Protein AF-A0A968HTE5-F1 (afdb_monomer_lite)

Radius of gyration: 15.27 Å; chains: 1; bounding box: 32×42×32 Å

Sequence (85 aa):
MPARPAFATAQLVVTEIFANPRGNEIPGEFIEIYNPNPTPVNLKGLEVLLVNGAGNAVYTTIDLSPGGTLDPMGYLVIGPPNLAV

Structure (mmCIF, N/CA/C/O backbone):
data_AF-A0A968HTE5-F1
#
_entry.id   AF-A0A968HTE5-F1
#
loop_
_atom_site.group_PDB
_atom_site.id
_atom_site.type_symbol
_atom_site.label_atom_id
_atom_site.label_alt_id
_atom_site.label_comp_id
_atom_site.label_asym_id
_atom_site.label_entity_id
_atom_site.label_seq_id
_atom_site.pdbx_PDB_ins_code
_atom_site.Cartn_x
_atom_site.Cartn_y
_atom_site.Cartn_z
_atom_site.occupancy
_atom_site.B_iso_or_equiv
_atom_site.auth_seq_id
_atom_site.auth_comp_id
_atom_site.auth_asym_id
_atom_site.auth_atom_id
_atom_site.pdbx_PDB_model_num
ATOM 1 N N . MET A 1 1 ? -21.895 -27.281 3.439 1.00 54.47 1 MET A N 1
ATOM 2 C CA . MET A 1 1 ? -20.491 -26.846 3.266 1.00 54.47 1 MET A CA 1
ATOM 3 C C . MET A 1 1 ? -19.973 -26.435 4.639 1.00 54.47 1 MET A C 1
ATOM 5 O O . MET A 1 1 ? -20.664 -25.635 5.262 1.00 54.47 1 MET A O 1
ATOM 9 N N . PRO A 1 2 ? -18.860 -26.973 5.163 1.00 52.25 2 PRO A N 1
ATOM 10 C CA . PRO A 1 2 ? -18.273 -26.427 6.385 1.00 52.25 2 PRO A CA 1
ATOM 11 C C . PRO A 1 2 ? -17.742 -25.014 6.098 1.00 52.25 2 PRO A C 1
ATOM 13 O O . PRO A 1 2 ? -17.180 -24.766 5.030 1.00 52.25 2 PRO A O 1
ATOM 16 N N . ALA A 1 3 ? -17.971 -24.078 7.019 1.00 57.88 3 ALA A N 1
ATOM 17 C CA . ALA A 1 3 ? -17.482 -22.711 6.894 1.00 57.88 3 ALA A CA 1
ATOM 18 C C . ALA A 1 3 ? -15.946 -22.707 6.867 1.00 57.88 3 ALA A C 1
ATOM 20 O O . ALA A 1 3 ? -15.300 -23.354 7.694 1.00 57.88 3 ALA A O 1
ATOM 21 N N . ARG A 1 4 ? -15.362 -21.987 5.903 1.00 52.28 4 ARG A N 1
ATOM 22 C CA . ARG A 1 4 ? -13.914 -21.763 5.842 1.00 52.28 4 ARG A CA 1
ATOM 23 C C . ARG A 1 4 ? -13.494 -21.024 7.120 1.00 52.28 4 ARG A C 1
ATOM 25 O O . ARG A 1 4 ? -14.178 -20.060 7.464 1.00 52.28 4 ARG A O 1
ATOM 32 N N . PRO A 1 5 ? -12.399 -21.407 7.800 1.00 48.78 5 PRO A N 1
ATOM 33 C CA . PRO A 1 5 ? -11.887 -20.635 8.924 1.00 48.78 5 PRO A CA 1
ATOM 34 C C . PRO A 1 5 ? -11.647 -19.200 8.454 1.00 48.78 5 PRO A C 1
ATOM 36 O O . PRO A 1 5 ? -10.822 -18.955 7.571 1.00 48.78 5 PRO A O 1
ATOM 39 N N . ALA A 1 6 ? -12.423 -18.258 8.981 1.00 49.53 6 ALA A N 1
ATOM 40 C CA . ALA A 1 6 ? -12.189 -16.848 8.754 1.00 49.53 6 ALA A CA 1
ATOM 41 C C . ALA A 1 6 ? -11.068 -16.441 9.705 1.00 49.53 6 ALA A C 1
ATOM 43 O O . ALA A 1 6 ? -11.307 -16.087 10.856 1.00 49.53 6 ALA A O 1
ATOM 44 N N . PHE A 1 7 ? -9.829 -16.473 9.222 1.00 49.44 7 PHE A N 1
ATOM 45 C CA . PHE A 1 7 ? -8.931 -15.418 9.658 1.00 49.44 7 PHE A CA 1
ATOM 46 C C . PHE A 1 7 ? -9.628 -14.134 9.216 1.00 49.44 7 PHE A C 1
ATOM 48 O O . PHE A 1 7 ? -9.807 -13.920 8.017 1.00 49.44 7 PHE A O 1
ATOM 55 N N . ALA A 1 8 ? -10.106 -13.323 10.158 1.00 53.06 8 ALA A N 1
ATOM 56 C CA . ALA A 1 8 ? -10.432 -11.939 9.863 1.00 53.06 8 ALA A CA 1
ATOM 57 C C . ALA A 1 8 ? -9.094 -11.245 9.572 1.00 53.06 8 ALA A C 1
ATOM 59 O O . ALA A 1 8 ? -8.544 -10.541 10.410 1.00 53.06 8 ALA A O 1
ATOM 60 N N . THR A 1 9 ? -8.490 -11.563 8.425 1.00 58.25 9 THR A N 1
ATOM 61 C CA . THR A 1 9 ? -7.367 -10.814 7.887 1.00 58.25 9 THR A CA 1
ATOM 62 C C . THR A 1 9 ? -7.927 -9.424 7.707 1.00 58.25 9 THR A C 1
ATOM 64 O O . THR A 1 9 ? -8.844 -9.259 6.900 1.00 58.25 9 THR A O 1
ATOM 67 N N . ALA A 1 10 ? -7.478 -8.473 8.522 1.00 67.38 10 ALA A N 1
ATOM 68 C CA . ALA A 1 10 ? -7.903 -7.098 8.373 1.00 67.38 10 ALA A CA 1
ATOM 69 C C . ALA A 1 10 ? -7.686 -6.720 6.907 1.00 67.38 10 ALA A C 1
ATOM 71 O O . ALA A 1 10 ? -6.571 -6.806 6.389 1.00 67.38 10 ALA A O 1
ATOM 72 N N . GLN A 1 11 ? -8.790 -6.494 6.202 1.00 85.50 11 GLN A N 1
ATOM 73 C CA . GLN A 1 11 ? -8.761 -6.391 4.757 1.00 85.50 11 GLN A CA 1
ATOM 74 C C . GLN A 1 11 ? -8.116 -5.055 4.430 1.00 85.50 11 GLN A C 1
ATOM 76 O O . GLN A 1 11 ? -8.629 -4.030 4.858 1.00 85.50 11 GLN A O 1
ATOM 81 N N . LEU A 1 12 ? -7.003 -5.063 3.708 1.00 93.19 12 LEU A N 1
ATOM 82 C CA . LEU A 1 12 ? -6.456 -3.868 3.081 1.00 93.19 12 LEU A CA 1
ATOM 83 C C . LEU A 1 12 ? -6.828 -3.899 1.603 1.00 93.19 12 LEU A C 1
ATOM 85 O O . LEU A 1 12 ? -6.893 -4.970 0.993 1.00 93.19 12 LEU A O 1
ATOM 89 N N . VAL A 1 13 ? -7.109 -2.731 1.039 1.00 95.94 13 VAL A N 1
ATOM 90 C CA . VAL A 1 13 ? -7.531 -2.582 -0.354 1.00 95.94 13 VAL A CA 1
ATOM 91 C C . VAL A 1 13 ? -6.520 -1.705 -1.060 1.00 95.94 13 VAL A C 1
ATOM 93 O O . VAL A 1 13 ? -6.264 -0.599 -0.608 1.00 95.94 13 VAL A O 1
ATOM 96 N N . VAL A 1 14 ? -5.963 -2.176 -2.171 1.00 96.06 14 VAL A N 1
ATOM 97 C CA . VAL A 1 14 ? -5.227 -1.292 -3.081 1.00 96.06 14 VAL A CA 1
ATOM 98 C C . VAL A 1 14 ? -6.263 -0.487 -3.856 1.00 96.06 14 VAL A C 1
ATOM 100 O O . VAL A 1 14 ? -7.054 -1.073 -4.598 1.00 96.06 14 VAL A O 1
ATOM 103 N N . THR A 1 15 ? -6.306 0.821 -3.637 1.00 96.81 15 THR A N 1
ATOM 104 C CA . THR A 1 15 ? -7.279 1.725 -4.270 1.00 96.81 15 THR A CA 1
ATOM 105 C C . THR A 1 15 ? -6.747 2.288 -5.575 1.00 96.81 15 THR A C 1
ATOM 107 O O . THR A 1 15 ? -7.492 2.346 -6.552 1.00 96.81 15 THR A O 1
ATOM 110 N N . GLU A 1 16 ? -5.455 2.614 -5.628 1.00 95.00 16 GLU A N 1
ATOM 111 C CA . GLU A 1 16 ? -4.818 3.191 -6.809 1.00 95.00 16 GLU A CA 1
ATOM 112 C C . GLU A 1 16 ? -3.425 2.607 -7.055 1.00 95.00 16 GLU A C 1
ATOM 114 O O . GLU A 1 16 ? -2.664 2.305 -6.133 1.00 95.00 16 GLU A O 1
ATOM 119 N N . ILE A 1 17 ? -3.093 2.463 -8.338 1.00 92.81 17 ILE A N 1
ATOM 120 C CA . ILE A 1 17 ? -1.739 2.191 -8.816 1.00 92.81 17 ILE A CA 1
ATOM 121 C C . ILE A 1 17 ? -1.486 3.179 -9.944 1.00 92.81 17 ILE A C 1
ATOM 123 O O . ILE A 1 17 ? -2.100 3.081 -11.010 1.00 92.81 17 ILE A O 1
ATOM 127 N N . PHE A 1 18 ? -0.572 4.114 -9.723 1.00 90.56 18 PHE A N 1
ATOM 128 C CA . PHE A 1 18 ? -0.148 5.056 -10.744 1.00 90.56 18 PHE A CA 1
ATOM 129 C C . PHE A 1 18 ? 1.267 4.700 -11.187 1.00 90.56 18 PHE A C 1
ATOM 131 O O . PHE A 1 18 ? 2.259 5.150 -10.620 1.00 90.56 18 PHE A O 1
ATOM 138 N N . ALA A 1 19 ? 1.340 3.823 -12.185 1.00 86.69 19 ALA A N 1
ATOM 139 C CA . ALA A 1 19 ? 2.585 3.334 -12.761 1.00 86.69 19 ALA A CA 1
ATOM 140 C C . ALA A 1 19 ? 2.840 3.980 -14.128 1.00 86.69 19 ALA A C 1
ATOM 142 O O . ALA A 1 19 ? 1.900 4.186 -14.901 1.00 86.69 19 ALA A O 1
ATOM 143 N N . ASN A 1 20 ? 4.110 4.230 -14.449 1.00 79.81 20 ASN A N 1
ATOM 144 C CA . ASN A 1 20 ? 4.565 4.772 -15.728 1.00 79.81 20 ASN A CA 1
ATOM 145 C C . ASN A 1 20 ? 3.899 6.115 -16.126 1.00 79.81 20 ASN A C 1
ATOM 147 O O . ASN A 1 20 ? 3.244 6.209 -17.176 1.00 79.81 20 ASN A O 1
ATOM 151 N N . PRO A 1 21 ? 4.016 7.171 -15.296 1.00 75.56 21 PRO A N 1
ATOM 152 C CA . PRO A 1 21 ? 3.523 8.499 -15.635 1.00 75.56 21 PRO A CA 1
ATOM 153 C C . PRO A 1 21 ? 4.214 9.061 -16.881 1.00 75.56 21 PRO A C 1
ATOM 155 O O . PRO A 1 21 ? 5.422 8.938 -17.058 1.00 75.56 21 PRO A O 1
ATOM 158 N N . ARG A 1 22 ? 3.459 9.766 -17.734 1.00 73.12 22 ARG A N 1
ATOM 159 C CA . ARG A 1 22 ? 4.032 10.490 -18.883 1.00 73.12 22 ARG A CA 1
ATOM 160 C C . ARG A 1 22 ? 4.954 11.620 -18.397 1.00 73.12 22 ARG A C 1
ATOM 162 O O . ARG A 1 22 ? 4.467 12.557 -17.772 1.00 73.12 22 ARG A O 1
ATOM 169 N N . GLY A 1 23 ? 6.241 11.588 -18.749 1.00 68.12 23 GLY A N 1
ATOM 170 C CA . GLY A 1 23 ? 7.235 12.608 -18.367 1.00 68.12 23 GLY A CA 1
ATOM 171 C C . GLY A 1 23 ? 8.527 11.972 -17.847 1.00 68.12 23 GLY A C 1
ATOM 172 O O . GLY A 1 23 ? 8.759 10.807 -18.131 1.00 68.12 23 GLY A O 1
ATOM 173 N N . ASN A 1 24 ? 9.367 12.701 -17.093 1.00 59.03 24 ASN A N 1
ATOM 174 C CA . ASN A 1 24 ? 10.467 12.067 -16.345 1.00 59.03 24 ASN A CA 1
ATOM 175 C C . ASN A 1 24 ? 9.849 11.041 -15.381 1.00 59.03 24 ASN A C 1
ATOM 177 O O . ASN A 1 24 ? 9.119 11.430 -14.475 1.00 59.03 24 ASN A O 1
ATOM 181 N N . GLU A 1 25 ? 10.131 9.758 -15.585 1.00 61.03 25 GLU A N 1
ATOM 182 C CA . GLU A 1 25 ? 9.303 8.618 -15.155 1.00 61.03 25 GLU A CA 1
ATOM 183 C C . GLU A 1 25 ? 9.233 8.354 -13.632 1.00 61.03 25 GLU A C 1
ATOM 185 O O . GLU A 1 25 ? 8.611 7.389 -13.214 1.00 61.03 25 GLU A O 1
ATOM 190 N N . ILE A 1 26 ? 9.834 9.191 -12.774 1.00 60.28 26 ILE A N 1
ATOM 191 C CA . ILE A 1 26 ? 10.085 8.847 -11.357 1.00 60.28 26 ILE A CA 1
ATOM 192 C C . ILE A 1 26 ? 9.313 9.680 -10.311 1.00 60.28 26 ILE A C 1
ATOM 194 O O . ILE A 1 26 ? 8.860 9.080 -9.342 1.00 60.28 26 ILE A O 1
ATOM 198 N N . PRO A 1 27 ? 9.103 11.012 -10.410 1.00 66.94 27 PRO A N 1
ATOM 199 C CA . PRO A 1 27 ? 8.526 11.789 -9.300 1.00 66.94 27 PRO A CA 1
ATOM 200 C C . PRO A 1 27 ? 7.036 11.534 -9.034 1.00 66.94 27 PRO A C 1
ATOM 202 O O . PRO A 1 27 ? 6.488 12.118 -8.105 1.00 66.94 27 PRO A O 1
ATOM 205 N N . GLY A 1 28 ? 6.376 10.734 -9.873 1.00 73.12 28 GLY A N 1
ATOM 206 C CA . GLY A 1 28 ? 4.931 10.564 -9.841 1.00 73.12 28 GLY A CA 1
ATOM 207 C C . GLY A 1 28 ? 4.454 9.179 -9.442 1.00 73.12 28 GLY A C 1
ATOM 208 O O . GLY A 1 28 ? 3.286 9.077 -9.125 1.00 73.12 28 GLY A O 1
ATOM 209 N N . GLU A 1 29 ? 5.279 8.130 -9.465 1.00 88.38 29 GLU A N 1
ATOM 210 C CA . GLU A 1 29 ? 4.771 6.765 -9.263 1.00 88.38 29 GLU A CA 1
ATOM 211 C C . GLU A 1 29 ? 4.349 6.500 -7.817 1.00 88.38 29 GLU A C 1
ATOM 213 O O . GLU A 1 29 ? 5.104 6.785 -6.884 1.00 88.38 29 GLU A O 1
ATOM 218 N N . PHE A 1 30 ? 3.165 5.913 -7.627 1.00 91.88 30 PHE A N 1
ATOM 219 C CA . PHE A 1 30 ? 2.697 5.529 -6.298 1.00 91.88 30 PHE A CA 1
ATOM 220 C C . PHE A 1 30 ? 1.720 4.350 -6.302 1.00 91.88 30 PHE A C 1
ATOM 222 O O . PHE A 1 30 ? 1.112 3.998 -7.317 1.00 91.88 30 PHE A O 1
ATOM 229 N N . ILE A 1 31 ? 1.572 3.756 -5.119 1.00 95.12 31 ILE A N 1
ATOM 230 C CA . ILE A 1 31 ? 0.538 2.780 -4.772 1.00 95.12 31 ILE A CA 1
ATOM 231 C C . ILE A 1 31 ? -0.214 3.327 -3.560 1.00 95.12 31 ILE A C 1
ATOM 233 O O . ILE A 1 31 ? 0.413 3.704 -2.569 1.00 95.12 31 ILE A O 1
ATOM 237 N N . GLU A 1 32 ? -1.543 3.342 -3.623 1.00 96.06 32 GLU A N 1
ATOM 238 C CA . GLU A 1 32 ? -2.397 3.717 -2.496 1.00 96.06 32 GLU A CA 1
ATOM 239 C C . GLU A 1 32 ? -3.071 2.481 -1.891 1.00 96.06 32 GLU A C 1
ATOM 241 O O . GLU A 1 32 ? -3.622 1.632 -2.599 1.00 96.06 32 GLU A O 1
ATOM 246 N N . ILE A 1 33 ? -3.019 2.383 -0.562 1.00 97.56 33 ILE A N 1
ATOM 247 C CA . ILE A 1 33 ? -3.642 1.320 0.222 1.00 97.56 33 ILE A CA 1
ATOM 248 C C . ILE A 1 33 ? -4.619 1.933 1.218 1.00 97.56 33 ILE A C 1
ATOM 250 O O . ILE A 1 33 ? -4.250 2.772 2.0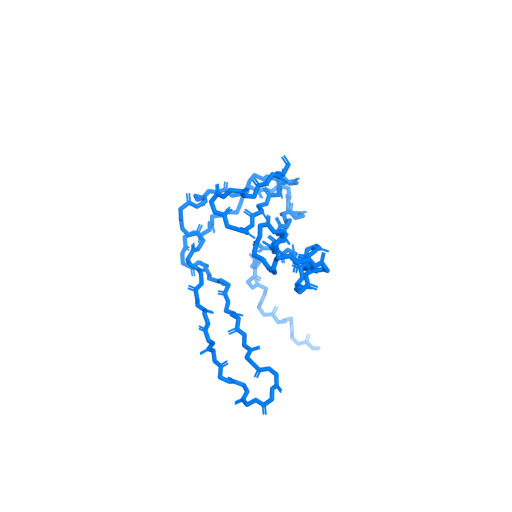34 1.00 97.56 33 ILE A O 1
ATOM 254 N N . TYR A 1 34 ? -5.849 1.443 1.206 1.00 97.12 34 TYR A N 1
ATOM 255 C CA . TYR A 1 34 ? -6.931 1.843 2.085 1.00 97.12 34 TYR A CA 1
ATOM 256 C C . TYR A 1 34 ? -7.249 0.767 3.126 1.00 97.12 34 TYR A C 1
ATOM 258 O O . TYR A 1 34 ? -7.286 -0.433 2.827 1.00 97.12 34 TYR A O 1
ATOM 266 N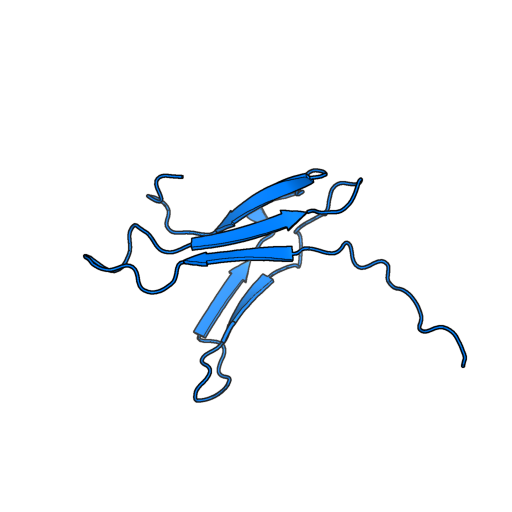 N . ASN A 1 35 ? -7.543 1.212 4.348 1.00 96.56 35 ASN A N 1
ATOM 267 C CA . ASN A 1 35 ? -8.119 0.397 5.408 1.00 96.56 35 ASN A CA 1
ATOM 268 C C . ASN A 1 35 ? -9.657 0.572 5.479 1.00 96.56 35 ASN A C 1
ATOM 270 O O . ASN A 1 35 ? -10.131 1.465 6.184 1.00 96.56 35 ASN A O 1
ATOM 274 N N . PRO A 1 36 ? -10.465 -0.304 4.847 1.00 95.50 36 PRO A N 1
ATOM 275 C CA . PRO A 1 36 ? -11.927 -0.308 4.972 1.00 95.50 36 PRO A CA 1
ATOM 276 C C . PRO A 1 36 ? -12.448 -0.828 6.319 1.00 95.50 36 PRO A C 1
ATOM 278 O O . PRO A 1 36 ? -13.661 -0.922 6.506 1.00 95.50 36 PRO A O 1
ATOM 281 N N . ASN A 1 37 ? -11.584 -1.238 7.250 1.00 93.50 37 ASN A N 1
ATOM 282 C CA . ASN A 1 37 ? -12.035 -1.803 8.516 1.00 93.50 37 ASN A CA 1
ATOM 283 C C . ASN A 1 37 ? -12.411 -0.682 9.503 1.00 93.50 37 ASN A C 1
ATOM 285 O O . ASN A 1 37 ? -11.789 0.381 9.507 1.00 93.50 37 ASN A O 1
ATOM 289 N N . PRO A 1 38 ? -13.370 -0.924 10.416 1.00 94.00 38 PRO A N 1
ATOM 290 C CA . PRO A 1 38 ? -13.682 0.004 11.505 1.00 94.00 38 PRO A CA 1
ATOM 291 C C . PRO A 1 38 ? -12.602 0.024 12.605 1.00 94.00 38 PRO A C 1
ATOM 293 O O . PRO A 1 38 ? -12.760 0.708 13.613 1.00 94.00 38 PRO A O 1
ATOM 296 N N . THR A 1 39 ? -11.519 -0.741 12.442 1.00 94.69 39 THR A N 1
ATOM 297 C CA . THR A 1 39 ? -10.417 -0.879 13.399 1.00 94.69 39 THR A CA 1
ATOM 298 C C . THR A 1 39 ? -9.069 -0.603 12.728 1.00 94.69 39 THR A C 1
ATOM 300 O O . THR A 1 39 ? -8.924 -0.886 11.534 1.00 94.69 39 THR A O 1
ATOM 303 N N . PRO A 1 40 ? -8.067 -0.105 13.477 1.00 94.94 40 PRO A N 1
ATOM 304 C CA . PRO A 1 40 ? -6.720 0.071 12.948 1.00 94.94 40 PRO A CA 1
ATOM 305 C C . PRO A 1 40 ? -6.087 -1.266 12.523 1.00 94.94 40 PRO A C 1
ATOM 307 O O . PRO A 1 40 ? -6.368 -2.309 13.120 1.00 94.94 40 PRO A O 1
ATOM 310 N N . VAL A 1 41 ? -5.206 -1.233 11.521 1.00 95.19 41 VAL A N 1
ATOM 311 C CA . VAL A 1 41 ? -4.471 -2.399 11.005 1.00 95.19 41 VAL A CA 1
ATOM 312 C C . VAL A 1 41 ? -2.979 -2.225 11.232 1.00 95.19 41 VAL A C 1
ATOM 314 O O . VAL A 1 41 ? -2.384 -1.258 10.770 1.00 95.19 41 VAL A O 1
ATOM 317 N N . ASN A 1 42 ? -2.358 -3.176 11.928 1.00 94.94 42 ASN A N 1
ATOM 318 C CA . ASN A 1 42 ? -0.909 -3.193 12.107 1.00 94.94 42 ASN A CA 1
ATOM 319 C C . ASN A 1 42 ? -0.224 -3.629 10.803 1.00 94.94 42 ASN A C 1
ATOM 321 O O . ASN A 1 42 ? -0.522 -4.704 10.283 1.00 94.94 42 ASN A O 1
ATOM 325 N N . LEU A 1 43 ? 0.700 -2.809 10.303 1.00 95.25 43 LEU A N 1
ATOM 326 C CA . LEU A 1 43 ? 1.427 -3.045 9.056 1.00 95.25 43 LEU A CA 1
ATOM 327 C C . LEU A 1 43 ? 2.700 -3.882 9.244 1.00 95.25 43 LEU A C 1
ATOM 329 O O . LEU A 1 43 ? 3.335 -4.278 8.269 1.00 95.25 43 LEU A O 1
ATOM 333 N N . LYS A 1 44 ? 3.093 -4.180 10.487 1.00 94.88 44 LYS A N 1
ATOM 334 C CA . LYS A 1 44 ? 4.287 -4.979 10.777 1.00 94.88 44 LYS A CA 1
ATOM 335 C C . LYS A 1 44 ? 4.170 -6.385 10.183 1.00 94.88 44 LYS A C 1
ATOM 337 O O . LYS A 1 44 ? 3.268 -7.142 10.536 1.00 94.88 44 LYS A O 1
ATOM 342 N N . GLY A 1 45 ? 5.154 -6.756 9.363 1.00 92.75 45 GLY A N 1
ATOM 343 C CA . GLY A 1 45 ? 5.199 -8.053 8.683 1.00 92.75 45 GLY A CA 1
ATOM 344 C C . GLY A 1 45 ? 4.336 -8.120 7.421 1.00 92.75 45 GLY A C 1
ATOM 345 O O . GLY A 1 45 ? 4.202 -9.202 6.854 1.00 92.75 45 GLY A O 1
ATOM 346 N N . LEU A 1 46 ? 3.749 -6.995 6.995 1.00 94.75 46 LEU A N 1
ATOM 347 C CA . LEU A 1 46 ? 3.126 -6.855 5.686 1.00 94.75 46 LEU A CA 1
ATOM 348 C C . LEU A 1 46 ? 4.120 -6.236 4.706 1.00 94.75 46 LEU A C 1
ATOM 350 O O . LEU A 1 46 ? 4.871 -5.323 5.050 1.00 94.75 46 LEU A O 1
ATOM 354 N N . GLU A 1 47 ? 4.077 -6.717 3.470 1.00 96.12 47 GLU A N 1
ATOM 355 C CA . GLU A 1 47 ? 4.944 -6.262 2.392 1.00 96.12 47 GLU A CA 1
ATOM 356 C C . GLU A 1 47 ? 4.129 -6.058 1.114 1.00 96.12 47 GLU A C 1
ATOM 358 O O . GLU A 1 47 ? 3.159 -6.777 0.857 1.00 96.12 47 GLU A O 1
ATOM 363 N N . VAL A 1 48 ? 4.558 -5.112 0.280 1.00 95.62 48 VAL A N 1
ATOM 364 C CA . VAL A 1 48 ? 4.111 -5.017 -1.115 1.00 95.62 48 VAL A CA 1
ATOM 365 C C . VAL A 1 48 ? 5.180 -5.635 -2.002 1.00 95.62 48 VAL A C 1
ATOM 367 O O . VAL A 1 48 ? 6.323 -5.181 -2.023 1.00 95.62 48 VAL A O 1
ATOM 370 N N . LEU A 1 49 ? 4.797 -6.671 -2.747 1.00 95.56 49 LEU A N 1
ATOM 371 C CA . LEU A 1 49 ? 5.658 -7.326 -3.724 1.00 95.56 49 LEU A CA 1
ATOM 372 C C . LEU A 1 49 ? 5.294 -6.837 -5.120 1.00 95.56 49 LEU A C 1
ATOM 374 O O . LEU A 1 49 ? 4.173 -7.043 -5.588 1.00 95.56 49 LEU A O 1
ATOM 378 N N . LEU A 1 50 ? 6.257 -6.231 -5.802 1.00 93.62 50 LEU A N 1
ATOM 379 C CA . LEU A 1 50 ? 6.117 -5.854 -7.195 1.00 93.62 50 LEU A CA 1
ATOM 380 C C . LEU A 1 50 ? 6.646 -7.004 -8.053 1.00 93.62 50 LEU A C 1
ATOM 382 O O . LEU A 1 50 ? 7.821 -7.379 -7.978 1.00 93.62 50 LEU A O 1
ATOM 386 N N . VAL A 1 51 ? 5.748 -7.593 -8.841 1.00 94.81 51 VAL A N 1
ATOM 387 C CA . VAL A 1 51 ? 5.994 -8.813 -9.615 1.00 94.81 51 VAL A CA 1
ATOM 388 C C . VAL A 1 51 ? 5.957 -8.495 -11.102 1.00 94.81 51 VAL A C 1
ATOM 390 O O . VAL A 1 51 ? 5.015 -7.882 -11.599 1.00 94.81 51 VAL A O 1
ATOM 393 N N . ASN A 1 52 ? 6.975 -8.936 -11.837 1.00 91.75 52 ASN A N 1
ATOM 394 C CA . ASN A 1 52 ? 7.021 -8.787 -13.283 1.00 91.75 52 ASN A CA 1
ATOM 395 C C . ASN A 1 52 ? 6.035 -9.766 -13.937 1.00 91.75 52 ASN A C 1
ATOM 397 O O . ASN A 1 52 ? 6.240 -10.978 -13.881 1.00 91.75 52 ASN A O 1
ATOM 401 N N . GLY A 1 53 ? 5.006 -9.246 -14.609 1.00 88.62 53 GLY A N 1
ATOM 402 C CA . GLY A 1 53 ? 3.965 -10.061 -15.245 1.00 88.62 53 GLY A CA 1
ATOM 403 C C . GLY A 1 53 ? 4.435 -10.962 -16.397 1.00 88.62 53 GLY A C 1
ATOM 404 O O . GLY A 1 53 ? 3.712 -11.880 -16.768 1.00 88.62 53 GLY A O 1
ATOM 405 N N . ALA A 1 54 ? 5.630 -10.747 -16.960 1.00 92.62 54 ALA A N 1
ATOM 406 C CA . ALA A 1 54 ? 6.172 -11.595 -18.026 1.00 92.62 54 ALA A CA 1
ATOM 407 C C . ALA A 1 54 ? 6.840 -12.880 -17.502 1.00 92.62 54 ALA A C 1
ATOM 409 O O . ALA A 1 54 ? 6.884 -13.880 -18.215 1.00 92.62 54 ALA A O 1
ATOM 410 N N . GLY A 1 55 ? 7.378 -12.857 -16.276 1.00 93.38 55 GLY A N 1
ATOM 411 C CA . GLY A 1 55 ? 8.168 -13.965 -15.718 1.00 93.38 55 GLY A CA 1
ATOM 412 C C . GLY A 1 55 ? 7.832 -14.347 -14.278 1.00 93.38 55 GLY A C 1
ATOM 413 O O . GLY A 1 55 ? 8.478 -15.231 -13.725 1.00 93.38 55 GLY A O 1
ATOM 414 N N . ASN A 1 56 ? 6.860 -13.676 -13.655 1.00 93.00 56 ASN A N 1
ATOM 415 C CA . ASN A 1 56 ? 6.465 -13.815 -12.250 1.00 93.00 56 ASN A CA 1
ATOM 416 C C . ASN A 1 56 ? 7.601 -13.615 -11.230 1.00 93.00 56 ASN A C 1
ATOM 418 O O . ASN A 1 56 ? 7.471 -13.992 -10.067 1.00 93.00 56 ASN A O 1
ATOM 422 N N . ALA A 1 57 ? 8.713 -13.008 -11.645 1.00 96.19 57 ALA A N 1
ATOM 423 C CA . ALA A 1 57 ? 9.803 -12.665 -10.746 1.00 96.19 57 ALA A CA 1
ATOM 424 C C . ALA A 1 57 ? 9.432 -11.422 -9.927 1.00 96.19 57 ALA A C 1
ATOM 426 O O . ALA A 1 57 ? 9.009 -10.408 -10.489 1.00 96.19 57 ALA A O 1
ATOM 427 N N . VAL A 1 58 ? 9.624 -11.490 -8.610 1.00 96.38 58 VAL A N 1
ATOM 428 C CA . VAL A 1 58 ? 9.588 -10.309 -7.739 1.00 96.38 58 VAL A CA 1
ATOM 429 C C . VAL A 1 58 ? 10.803 -9.448 -8.077 1.00 96.38 58 VAL A C 1
ATOM 431 O O . VAL A 1 58 ? 11.929 -9.942 -8.043 1.00 96.38 58 VAL A O 1
ATOM 434 N N . TYR A 1 59 ? 10.587 -8.180 -8.415 1.00 93.56 59 TYR A N 1
ATOM 435 C CA . TYR A 1 59 ? 11.674 -7.240 -8.708 1.00 93.56 59 TYR A CA 1
ATOM 436 C C . TYR A 1 59 ? 11.839 -6.168 -7.630 1.00 93.56 59 TYR A C 1
ATOM 438 O O . TYR A 1 59 ? 12.873 -5.506 -7.573 1.00 93.56 59 TYR A O 1
ATOM 446 N N . THR A 1 60 ? 10.848 -5.985 -6.757 1.00 93.81 60 THR A N 1
ATOM 447 C CA . THR A 1 60 ? 10.941 -5.093 -5.597 1.00 93.81 60 THR A CA 1
ATOM 448 C C . THR A 1 60 ? 10.025 -5.596 -4.486 1.00 93.81 60 THR A C 1
ATOM 450 O O . THR A 1 60 ? 8.897 -6.008 -4.752 1.00 93.81 60 THR A O 1
ATOM 453 N N . THR A 1 61 ? 10.513 -5.531 -3.249 1.00 96.38 61 THR A N 1
ATOM 454 C CA . THR A 1 61 ? 9.735 -5.784 -2.032 1.00 96.38 61 THR A CA 1
ATOM 455 C C . THR A 1 61 ? 9.792 -4.538 -1.163 1.00 96.38 61 THR A C 1
ATOM 457 O O . THR A 1 61 ? 10.876 -4.010 -0.915 1.00 96.38 61 THR A O 1
ATOM 460 N N . ILE A 1 62 ? 8.633 -4.069 -0.715 1.00 95.62 62 ILE A N 1
ATOM 461 C CA . ILE A 1 62 ? 8.494 -2.878 0.123 1.00 95.62 62 ILE A CA 1
ATOM 462 C C . ILE A 1 62 ? 7.952 -3.313 1.480 1.00 95.62 62 ILE A C 1
ATOM 464 O O . ILE A 1 62 ? 6.830 -3.811 1.558 1.00 95.62 62 ILE A O 1
ATOM 468 N N . ASP A 1 63 ? 8.740 -3.109 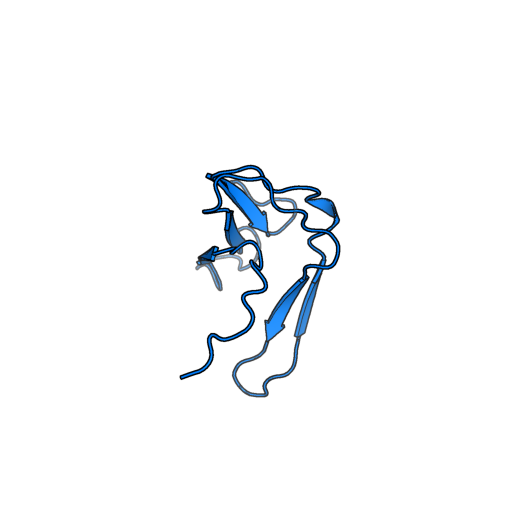2.535 1.00 96.06 63 ASP A N 1
ATOM 469 C CA . ASP A 1 63 ? 8.309 -3.325 3.918 1.00 96.06 63 ASP A CA 1
ATOM 470 C C . ASP A 1 63 ? 7.372 -2.196 4.364 1.00 96.06 63 ASP A C 1
ATOM 472 O O . ASP A 1 63 ? 7.724 -1.016 4.284 1.00 96.06 63 ASP A O 1
ATOM 476 N N . LEU A 1 64 ? 6.178 -2.555 4.845 1.00 95.88 64 LEU A N 1
ATOM 477 C CA . LEU A 1 64 ? 5.188 -1.598 5.343 1.00 95.88 64 LEU A CA 1
ATOM 478 C C . LEU A 1 64 ? 5.344 -1.297 6.837 1.00 95.88 64 LEU A C 1
ATOM 480 O O . LEU A 1 64 ? 4.664 -0.410 7.355 1.00 95.88 64 LEU A O 1
ATOM 484 N N . SER A 1 65 ? 6.249 -1.986 7.540 1.00 95.12 65 SER A N 1
ATOM 485 C CA . SER A 1 65 ? 6.487 -1.774 8.969 1.00 95.12 65 SER A CA 1
ATOM 486 C C . SER A 1 65 ? 6.798 -0.320 9.368 1.00 95.12 65 SER A C 1
ATOM 488 O O . SER A 1 65 ? 6.331 0.084 10.440 1.00 95.12 65 SER A O 1
ATOM 490 N N . PRO A 1 66 ? 7.470 0.518 8.543 1.00 94.94 66 PRO A N 1
ATOM 491 C CA . PRO A 1 66 ? 7.675 1.931 8.865 1.00 94.94 66 PRO A CA 1
ATOM 492 C C . PRO A 1 66 ? 6.376 2.744 8.952 1.00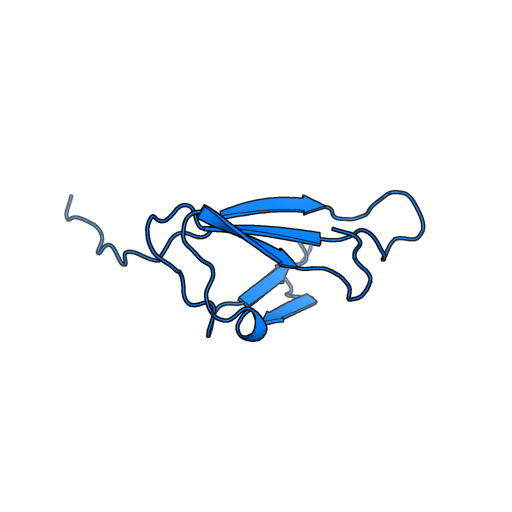 94.94 66 PRO A C 1
ATOM 494 O O . PRO A 1 66 ? 6.347 3.763 9.636 1.00 94.94 66 PRO A O 1
ATOM 497 N N . GLY A 1 67 ? 5.297 2.291 8.300 1.00 91.62 67 GLY A N 1
ATOM 498 C CA . GLY A 1 67 ? 3.970 2.907 8.390 1.00 91.62 67 GLY A CA 1
ATOM 499 C C . GLY A 1 67 ? 3.244 2.623 9.711 1.00 91.62 67 GLY A C 1
ATOM 500 O O . GLY A 1 67 ? 2.219 3.237 9.992 1.00 91.62 67 GLY A O 1
ATOM 501 N N . GLY A 1 68 ? 3.755 1.706 10.542 1.00 95.06 68 GLY A N 1
ATOM 502 C CA . GLY A 1 68 ? 3.206 1.411 11.863 1.00 95.06 68 GLY A CA 1
ATOM 503 C C . GLY A 1 68 ? 1.798 0.816 11.810 1.00 95.06 68 GLY A C 1
ATOM 504 O O . GLY A 1 68 ? 1.628 -0.370 11.531 1.00 95.06 68 GLY A O 1
ATOM 505 N N . THR A 1 69 ? 0.793 1.622 12.146 1.00 95.38 69 THR A N 1
ATOM 506 C CA . THR A 1 69 ? -0.619 1.220 12.134 1.00 95.38 69 THR A CA 1
ATOM 507 C C . THR A 1 69 ? -1.391 2.118 11.182 1.00 95.38 69 THR A C 1
ATOM 509 O O . THR A 1 69 ? -1.295 3.336 11.278 1.00 95.38 69 THR A O 1
ATOM 512 N N . LEU A 1 70 ? -2.180 1.514 10.297 1.00 96.44 70 LEU A N 1
ATOM 513 C CA . LEU A 1 70 ? -3.101 2.234 9.432 1.00 96.44 70 LEU A CA 1
ATOM 514 C C . LEU A 1 70 ? -4.458 2.374 10.125 1.00 96.44 70 LEU A C 1
ATOM 516 O O . LEU A 1 70 ? -5.120 1.375 10.411 1.00 96.44 70 LEU A O 1
ATOM 520 N N . ASP A 1 71 ? -4.862 3.607 10.406 1.00 96.94 71 ASP A N 1
ATOM 521 C CA . ASP A 1 71 ? -6.100 3.921 11.124 1.00 96.94 71 ASP A CA 1
ATOM 522 C C . ASP A 1 71 ? -7.370 3.455 10.384 1.00 96.94 71 ASP A C 1
ATOM 524 O O . ASP A 1 71 ? -7.325 3.191 9.177 1.00 96.94 71 ASP A O 1
ATOM 528 N N . PRO A 1 72 ? -8.518 3.320 11.081 1.00 95.94 72 PRO A N 1
ATOM 529 C CA . PRO A 1 72 ? -9.801 3.027 10.449 1.00 95.94 72 PRO A CA 1
ATOM 530 C C . PRO A 1 72 ? -10.116 4.045 9.360 1.00 95.94 72 PRO A C 1
ATOM 532 O O . PRO A 1 72 ? -9.990 5.247 9.586 1.00 95.94 72 PRO A O 1
ATOM 535 N N . MET A 1 73 ? -10.565 3.574 8.198 1.00 95.81 73 MET A N 1
ATOM 536 C CA . MET A 1 73 ? -10.820 4.422 7.028 1.00 95.81 73 MET A CA 1
ATOM 537 C C . MET A 1 73 ? -9.586 5.225 6.554 1.00 95.81 73 MET A C 1
ATOM 539 O O . MET A 1 73 ? -9.739 6.191 5.806 1.00 95.81 73 MET A O 1
ATOM 543 N N . GLY A 1 74 ? -8.379 4.865 6.999 1.00 96.50 74 GLY A N 1
ATOM 544 C CA . GLY A 1 74 ? -7.132 5.547 6.665 1.00 96.50 74 GLY A CA 1
ATOM 545 C C . GLY A 1 74 ? -6.524 5.081 5.344 1.00 96.50 74 GLY A C 1
ATOM 546 O O . GLY A 1 74 ? -6.812 3.978 4.868 1.00 96.50 74 GLY A O 1
ATOM 547 N N . TYR A 1 75 ? -5.642 5.917 4.794 1.00 96.69 75 TYR A N 1
ATOM 548 C CA . TYR A 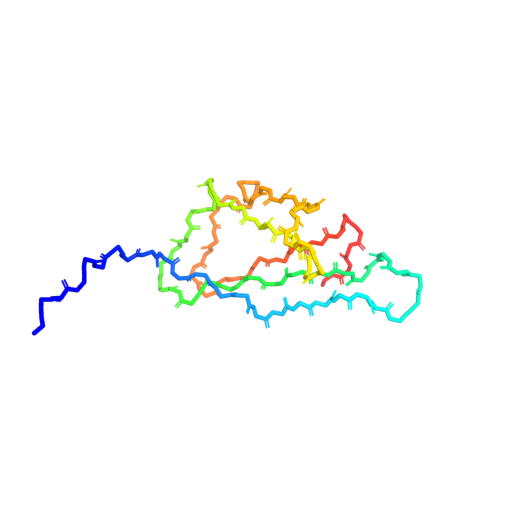1 75 ? -4.900 5.664 3.559 1.00 96.69 75 TYR A CA 1
ATOM 549 C C . TYR A 1 75 ? -3.391 5.687 3.815 1.00 96.69 75 TYR A C 1
ATOM 551 O O . TYR A 1 75 ? -2.894 6.492 4.603 1.00 96.69 75 TYR A O 1
ATOM 559 N N . LEU A 1 76 ? -2.671 4.795 3.142 1.00 96.19 76 LEU A N 1
ATOM 560 C CA . LEU A 1 76 ? -1.218 4.751 3.065 1.00 96.19 76 LEU A CA 1
ATOM 561 C C . LEU A 1 76 ? -0.817 4.941 1.604 1.00 96.19 76 LEU A C 1
ATOM 563 O O . LEU A 1 76 ? -1.222 4.155 0.750 1.00 96.19 76 LEU A O 1
ATOM 567 N N . VAL A 1 77 ? 0.022 5.940 1.340 1.00 94.75 77 VAL A N 1
ATOM 568 C CA . VAL A 1 77 ? 0.612 6.166 0.018 1.00 94.75 77 VAL A CA 1
ATOM 569 C C . VAL A 1 77 ? 2.070 5.730 0.047 1.00 94.75 77 VAL A C 1
ATOM 571 O O . VAL A 1 77 ? 2.856 6.180 0.881 1.00 94.75 7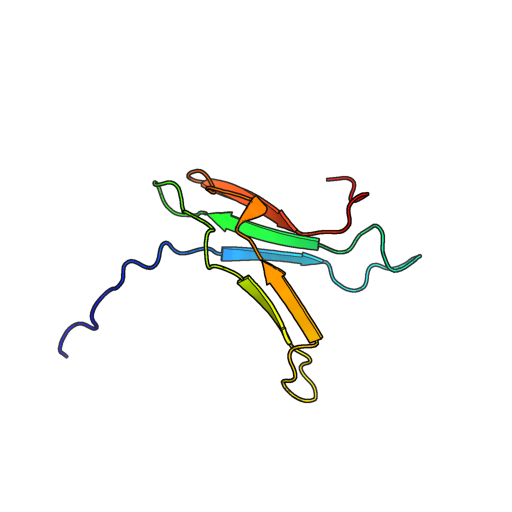7 VAL A O 1
ATOM 574 N N . ILE A 1 78 ? 2.421 4.835 -0.869 1.00 93.56 78 ILE A N 1
ATOM 575 C CA . ILE A 1 78 ? 3.776 4.334 -1.073 1.00 93.56 78 ILE A CA 1
ATOM 576 C C . ILE A 1 78 ? 4.296 4.958 -2.360 1.00 93.56 78 ILE A C 1
ATOM 578 O O . ILE A 1 78 ? 3.727 4.730 -3.423 1.00 93.56 78 ILE A O 1
ATOM 582 N N . GLY A 1 79 ? 5.392 5.703 -2.276 1.00 90.31 79 GLY A N 1
ATOM 583 C CA . GLY A 1 79 ? 6.014 6.325 -3.437 1.00 90.31 79 GLY A CA 1
ATOM 584 C C . GLY A 1 79 ? 7.407 6.874 -3.131 1.00 90.31 79 GLY A C 1
ATOM 585 O O . GLY A 1 79 ? 7.949 6.627 -2.048 1.00 90.31 79 GLY A O 1
ATOM 586 N N . PRO A 1 80 ? 8.025 7.589 -4.083 1.00 85.25 80 PRO A N 1
ATOM 587 C CA . PRO A 1 80 ? 9.362 8.138 -3.916 1.00 85.25 80 PRO A CA 1
ATOM 588 C C . PRO A 1 80 ? 9.402 9.207 -2.807 1.00 85.25 80 PRO A C 1
ATOM 590 O O . PRO A 1 80 ? 8.395 9.858 -2.536 1.00 85.25 80 PRO A O 1
ATOM 593 N N . PRO A 1 81 ? 10.580 9.487 -2.216 1.00 80.00 81 PRO A N 1
ATOM 594 C CA . PRO A 1 81 ? 10.720 10.462 -1.126 1.00 80.00 81 PRO A CA 1
ATOM 595 C C . PRO A 1 81 ? 10.246 11.886 -1.455 1.00 80.00 81 PRO A C 1
ATOM 597 O O . PRO A 1 81 ? 9.941 12.654 -0.551 1.00 80.00 81 PRO A O 1
ATOM 600 N N . ASN A 1 82 ? 10.212 12.241 -2.743 1.00 77.44 82 ASN A N 1
ATOM 601 C CA . ASN A 1 82 ? 9.801 13.557 -3.232 1.00 77.44 82 ASN A CA 1
ATOM 602 C C . ASN A 1 82 ? 8.405 13.534 -3.875 1.00 77.44 82 ASN A C 1
ATOM 604 O O . ASN A 1 82 ? 8.095 14.424 -4.668 1.00 77.44 82 ASN A O 1
ATOM 608 N N . LEU A 1 83 ? 7.595 12.506 -3.597 1.00 77.12 83 LEU A N 1
ATOM 609 C CA . LEU A 1 83 ? 6.217 12.455 -4.067 1.00 77.12 83 LEU A CA 1
ATOM 610 C C . LEU A 1 83 ? 5.444 13.633 -3.462 1.00 77.12 83 LEU A C 1
ATOM 612 O O . LEU A 1 83 ? 5.350 13.766 -2.242 1.00 77.12 83 LEU A O 1
ATOM 616 N N . ALA A 1 84 ? 4.910 14.496 -4.322 1.00 66.19 84 ALA A N 1
ATOM 617 C CA . ALA A 1 84 ? 3.947 15.507 -3.914 1.00 66.19 84 ALA A CA 1
ATOM 618 C C . ALA A 1 84 ? 2.567 14.839 -3.876 1.00 66.19 84 ALA A C 1
ATOM 620 O O . ALA A 1 84 ? 2.005 14.556 -4.934 1.00 66.19 84 ALA A O 1
ATOM 621 N N . VAL A 1 85 ? 2.083 14.543 -2.669 1.00 57.50 85 VAL A N 1
ATOM 622 C CA . VAL A 1 85 ? 0.747 13.981 -2.404 1.00 57.50 85 VAL A CA 1
ATOM 623 C C . VAL A 1 85 ? -0.167 15.081 -1.888 1.00 57.50 85 VAL A C 1
ATOM 625 O O . VAL A 1 85 ? 0.299 15.852 -1.016 1.00 57.50 85 VAL A O 1
#

pLDDT: mean 85.46, std 15.1, range [48.78, 97.56]

Foldseek 3Di:
DPDDPDPPQQDKDFPDFDAQDPDPRAQAGKIKIWRQDQAKAAQAPPWDFDADPVPRDGPDIGRCNVVGIAGHRGMDMDGDPNHDD

Secondary structure (DSSP, 8-state):
-PPP--------EEEEEE-S-SSSSSTT-EEEEE--SSS-EE-TT-EEEEE-TTT--EEEEEE-GGG-EEPTT-EEEE--TT---